Protein AF-A0A6J0PEB0-F1 (afdb_monomer)

Structure (mmCIF, N/CA/C/O backbone):
data_AF-A0A6J0PEB0-F1
#
_entry.id   AF-A0A6J0PEB0-F1
#
loop_
_atom_site.group_PDB
_atom_site.id
_atom_site.type_symbol
_atom_site.label_atom_id
_atom_site.label_alt_id
_atom_site.label_comp_id
_atom_site.label_asym_id
_atom_site.label_entity_id
_atom_site.label_seq_id
_atom_site.pdbx_PDB_ins_code
_atom_site.Cartn_x
_atom_site.Cartn_y
_atom_site.Cartn_z
_atom_site.occupancy
_atom_site.B_iso_or_equiv
_atom_site.auth_seq_id
_atom_site.auth_comp_id
_atom_site.auth_asym_id
_atom_site.auth_atom_id
_atom_site.pdbx_PDB_model_num
ATOM 1 N N . MET A 1 1 ? -4.886 -31.596 22.963 1.00 33.53 1 MET A N 1
ATOM 2 C CA . MET A 1 1 ? -5.278 -32.357 21.754 1.00 33.53 1 MET A CA 1
ATOM 3 C C . MET A 1 1 ? -6.773 -32.130 21.568 1.00 33.53 1 MET A C 1
ATOM 5 O O . MET A 1 1 ? -7.443 -32.111 22.591 1.00 33.53 1 MET A O 1
ATOM 9 N N . TRP A 1 2 ? -7.229 -31.908 20.327 1.00 24.17 2 TRP A N 1
ATOM 10 C CA . TRP A 1 2 ? -8.529 -31.352 19.877 1.00 24.17 2 TRP A CA 1
ATOM 11 C C . TRP A 1 2 ? -8.541 -29.833 19.610 1.00 24.17 2 TRP A C 1
ATOM 13 O O . TRP A 1 2 ? -9.086 -29.053 20.378 1.00 24.17 2 TRP A O 1
ATOM 23 N N . ASN A 1 3 ? -7.962 -29.432 18.471 1.00 27.75 3 ASN A N 1
ATOM 24 C CA . ASN A 1 3 ? -8.404 -28.244 17.736 1.00 27.75 3 ASN A CA 1
ATOM 25 C C . ASN A 1 3 ? -9.530 -28.706 16.806 1.00 27.75 3 ASN A C 1
ATOM 27 O O . ASN A 1 3 ? -9.256 -29.351 15.795 1.00 27.75 3 ASN A O 1
ATOM 31 N N . VAL A 1 4 ? -10.785 -28.441 17.162 1.00 29.19 4 VAL A N 1
ATOM 32 C CA . VAL A 1 4 ? -11.917 -28.660 16.256 1.00 29.19 4 VAL A CA 1
ATOM 33 C C . VAL A 1 4 ? -12.160 -27.343 15.532 1.00 29.19 4 VAL A C 1
ATOM 35 O O . VAL A 1 4 ? -12.770 -26.429 16.073 1.00 29.19 4 VAL A O 1
ATOM 38 N N . ILE A 1 5 ? -11.632 -27.227 14.314 1.00 32.69 5 ILE A N 1
ATOM 39 C CA . ILE A 1 5 ? -12.033 -26.165 13.391 1.00 32.69 5 ILE A CA 1
ATOM 40 C C . ILE A 1 5 ? -13.445 -26.531 12.931 1.00 32.69 5 ILE A C 1
ATOM 42 O O . ILE A 1 5 ? -13.624 -27.471 12.157 1.00 32.69 5 ILE A O 1
ATOM 46 N N . HIS A 1 6 ? -14.463 -25.829 13.426 1.00 35.28 6 HIS A N 1
ATOM 47 C CA . HIS A 1 6 ? -15.808 -25.943 12.873 1.00 35.28 6 HIS A CA 1
ATOM 48 C C . HIS A 1 6 ? -15.876 -25.159 11.553 1.00 35.28 6 HIS A C 1
ATOM 50 O O . HIS A 1 6 ? -16.332 -24.019 11.506 1.00 35.28 6 HIS A O 1
ATOM 56 N N . GLU A 1 7 ? -15.438 -25.777 10.452 1.00 34.16 7 GLU A N 1
ATOM 57 C CA . GLU A 1 7 ? -15.778 -25.297 9.109 1.00 34.16 7 GLU A CA 1
ATOM 58 C C . GLU A 1 7 ? -17.282 -25.492 8.879 1.00 34.16 7 GLU A C 1
ATOM 60 O O . GLU A 1 7 ? -17.752 -26.555 8.477 1.00 34.16 7 GLU A O 1
ATOM 65 N N . LYS A 1 8 ? -18.073 -24.456 9.160 1.00 38.81 8 LYS A N 1
ATOM 66 C CA . LYS A 1 8 ? -19.491 -24.435 8.799 1.00 38.81 8 LYS A CA 1
ATOM 67 C C . LYS A 1 8 ? -19.636 -23.789 7.423 1.00 38.81 8 LYS A C 1
ATOM 69 O O . LYS A 1 8 ? -19.741 -22.572 7.318 1.00 38.81 8 LYS A O 1
ATOM 74 N N . LEU A 1 9 ? -19.629 -24.607 6.366 1.00 35.12 9 LEU A N 1
ATOM 75 C CA . LEU A 1 9 ? -19.922 -24.158 5.001 1.00 35.12 9 LEU A CA 1
ATOM 76 C C . LEU A 1 9 ? -21.373 -23.653 4.929 1.00 35.12 9 LEU A C 1
ATOM 78 O O . LE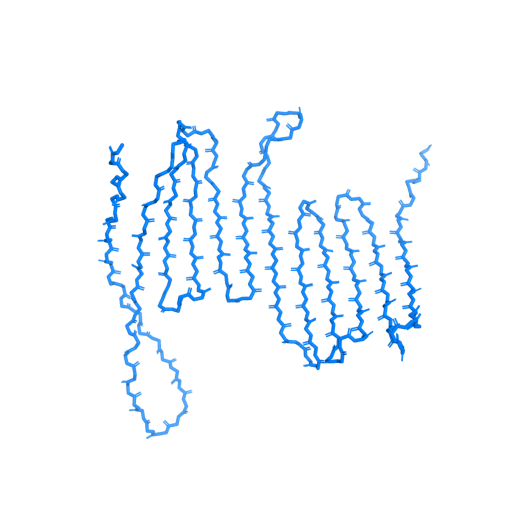U A 1 9 ? -22.315 -24.444 4.937 1.00 35.12 9 LEU A O 1
ATOM 82 N N . ILE A 1 10 ? -21.566 -22.339 4.833 1.00 43.12 10 ILE A N 1
ATOM 83 C CA . ILE A 1 10 ? -22.866 -21.754 4.487 1.00 43.12 10 ILE A CA 1
ATOM 84 C C . ILE A 1 10 ? -22.792 -21.347 3.014 1.00 43.12 10 ILE A C 1
ATOM 86 O O . ILE A 1 10 ? -22.324 -20.264 2.677 1.00 43.12 10 ILE A O 1
ATOM 90 N N . SER A 1 11 ? -23.207 -22.258 2.131 1.00 38.47 11 SER A N 1
ATOM 91 C CA . SER A 1 11 ? -23.409 -21.985 0.706 1.00 38.47 11 SER A CA 1
ATOM 92 C C . SER A 1 11 ? -24.769 -21.312 0.528 1.00 38.47 11 SER A C 1
ATOM 94 O O . SER A 1 11 ? -25.804 -21.937 0.754 1.00 38.47 11 SER A O 1
ATOM 96 N N . ALA A 1 12 ? -24.780 -20.034 0.150 1.00 40.19 12 ALA A N 1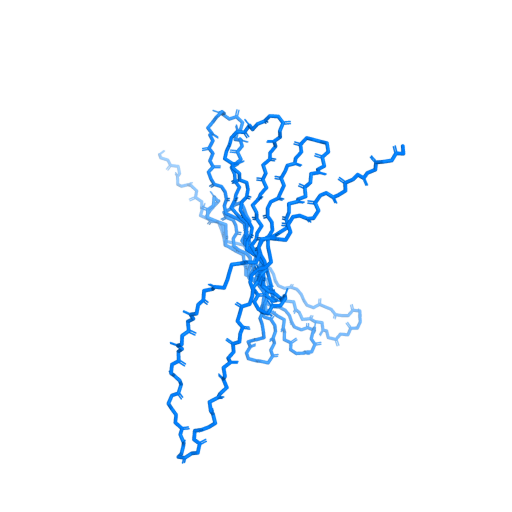
ATOM 97 C CA . ALA A 1 12 ? -25.993 -19.337 -0.264 1.00 40.19 12 ALA A CA 1
ATOM 98 C C . ALA A 1 12 ? -25.855 -18.930 -1.741 1.00 40.19 12 ALA A C 1
ATOM 100 O O . ALA A 1 12 ? -25.080 -18.020 -2.042 1.00 40.19 12 ALA A O 1
ATOM 101 N N . PRO A 1 13 ? -26.570 -19.571 -2.683 1.00 35.09 13 PRO A N 1
ATOM 102 C CA . PRO A 1 13 ? -26.566 -19.134 -4.072 1.00 35.09 13 PRO A CA 1
ATOM 103 C C . PRO A 1 13 ? -27.387 -17.844 -4.206 1.00 35.09 13 PRO A C 1
ATOM 105 O O . PRO A 1 13 ? -28.582 -17.824 -3.913 1.00 35.09 13 PRO A O 1
ATOM 108 N N . LYS A 1 14 ? -26.765 -16.758 -4.679 1.00 44.19 14 LYS A N 1
ATOM 109 C CA . LYS A 1 14 ? -27.485 -15.597 -5.225 1.00 44.19 14 LYS A CA 1
ATOM 110 C C . LYS A 1 14 ? -27.229 -15.532 -6.725 1.00 44.19 14 LYS A C 1
ATOM 112 O O . LYS A 1 14 ? -26.097 -15.355 -7.163 1.00 44.19 14 LYS A O 1
ATOM 117 N N . ILE A 1 15 ? -28.295 -15.706 -7.500 1.00 39.56 15 ILE A N 1
ATOM 118 C CA . ILE A 1 15 ? -28.281 -15.651 -8.963 1.00 39.56 15 ILE A CA 1
ATOM 119 C C . ILE A 1 15 ? -28.183 -14.178 -9.370 1.00 39.56 15 ILE A C 1
ATOM 121 O O . ILE A 1 15 ? -29.080 -13.397 -9.059 1.00 39.56 15 ILE A O 1
ATOM 125 N N . PHE A 1 16 ? -27.113 -13.796 -10.067 1.00 42.19 16 PHE A N 1
ATOM 126 C CA . PHE A 1 16 ? -27.033 -12.506 -10.749 1.00 42.19 16 PHE A CA 1
ATOM 127 C C . PHE A 1 16 ? -26.723 -12.765 -12.222 1.00 42.19 16 PHE A C 1
ATOM 129 O O . PHE A 1 16 ? -25.647 -13.250 -12.559 1.00 42.19 16 PHE A O 1
ATOM 136 N N . ALA A 1 17 ? -27.689 -12.488 -13.095 1.00 34.34 17 ALA A N 1
ATOM 137 C CA . ALA A 1 17 ? -27.483 -12.497 -14.536 1.00 34.34 17 ALA A CA 1
ATOM 138 C C . ALA A 1 17 ? -27.061 -11.086 -14.957 1.00 34.34 17 ALA A C 1
ATOM 140 O O . ALA A 1 17 ? -27.827 -10.141 -14.775 1.00 34.34 17 ALA A O 1
ATOM 141 N N . SER A 1 18 ? -25.857 -10.921 -15.504 1.00 39.69 18 SER A N 1
ATOM 142 C CA . SER A 1 18 ? -25.459 -9.676 -16.166 1.00 39.69 18 SER A CA 1
ATOM 143 C C . SER A 1 18 ? -25.239 -9.918 -17.660 1.00 39.69 18 SER A C 1
ATOM 145 O O . SER A 1 18 ? -24.677 -10.927 -18.080 1.00 39.69 18 SER A O 1
ATOM 147 N N . SER A 1 19 ? -25.748 -8.991 -18.471 1.00 32.81 19 SER A N 1
ATOM 148 C CA . SER A 1 19 ? -25.638 -8.993 -19.930 1.00 32.81 19 SER A CA 1
ATOM 149 C C . SER A 1 19 ? -24.363 -8.260 -20.346 1.00 32.81 19 SER A C 1
ATOM 151 O O . SER A 1 19 ? -24.234 -7.070 -20.065 1.00 32.81 19 SER A O 1
ATOM 153 N N . ILE A 1 20 ? -23.464 -8.927 -21.073 1.00 36.91 20 ILE A N 1
ATOM 154 C CA . ILE A 1 20 ? -22.398 -8.262 -21.835 1.00 36.91 20 ILE A CA 1
ATOM 155 C C . ILE A 1 20 ? -22.765 -8.378 -23.317 1.00 36.91 20 ILE A C 1
ATOM 157 O O . ILE A 1 20 ? -22.791 -9.474 -23.873 1.00 36.91 20 ILE A O 1
ATOM 161 N N . TYR A 1 21 ? -23.093 -7.249 -23.949 1.00 30.48 21 TYR A N 1
ATOM 162 C CA . TYR A 1 21 ? -23.502 -7.181 -25.353 1.00 30.48 21 TYR A CA 1
ATOM 163 C C . TYR A 1 21 ? -22.307 -6.775 -26.225 1.00 30.48 21 TYR A C 1
ATOM 165 O O . TYR A 1 21 ? -21.819 -5.658 -26.077 1.00 30.48 21 TYR A O 1
ATOM 173 N N . ASN A 1 22 ? -21.832 -7.675 -27.102 1.00 33.53 22 ASN A N 1
ATOM 174 C CA . ASN A 1 22 ? -21.441 -7.372 -28.495 1.00 33.53 22 ASN A CA 1
ATOM 175 C C . ASN A 1 22 ? -20.812 -8.590 -29.210 1.00 33.53 22 ASN A C 1
ATOM 177 O O . ASN A 1 22 ? -19.635 -8.872 -29.007 1.00 33.53 22 ASN A O 1
ATOM 181 N N . SER A 1 23 ? -21.600 -9.271 -30.066 1.00 36.28 23 SER A N 1
ATOM 182 C CA . SER A 1 23 ? -21.224 -10.059 -31.275 1.00 36.28 23 SER A CA 1
ATOM 183 C C . SER A 1 23 ? -22.234 -11.211 -31.519 1.00 36.28 23 SER A C 1
ATOM 185 O O . SER A 1 23 ? -22.673 -11.832 -30.551 1.00 36.28 23 SER A O 1
ATOM 187 N N . PRO A 1 24 ? -22.638 -11.530 -32.772 1.00 43.72 24 PRO A N 1
ATOM 188 C CA . PRO A 1 24 ? -23.865 -12.290 -33.084 1.00 43.72 24 PRO A CA 1
ATOM 189 C C . PRO A 1 24 ? -23.814 -13.816 -32.852 1.00 43.72 24 PRO A C 1
ATOM 191 O O . PRO A 1 24 ? -24.583 -14.564 -33.451 1.00 43.72 24 PRO A O 1
ATOM 194 N N . ARG A 1 25 ? -22.939 -14.312 -31.973 1.00 43.22 25 ARG A N 1
ATOM 195 C CA . ARG A 1 25 ? -22.937 -15.715 -31.525 1.00 43.22 25 ARG A CA 1
ATOM 196 C C . ARG A 1 25 ? -22.899 -15.758 -30.001 1.00 43.22 25 ARG A C 1
ATOM 198 O O . ARG A 1 25 ? -21.852 -15.961 -29.396 1.00 43.22 25 ARG A O 1
ATOM 205 N N . THR A 1 26 ? -24.051 -15.515 -29.386 1.00 40.94 26 THR A N 1
ATOM 206 C CA . THR A 1 26 ? -24.252 -15.553 -27.935 1.00 40.94 26 THR A CA 1
ATOM 207 C C . THR A 1 26 ? -24.124 -16.988 -27.424 1.00 40.94 26 THR A C 1
ATOM 209 O O . THR A 1 26 ? -25.054 -17.786 -27.518 1.00 40.94 26 THR A O 1
ATOM 212 N N . ILE A 1 27 ? -22.960 -17.327 -26.872 1.00 41.88 27 ILE A N 1
ATOM 213 C CA . ILE A 1 27 ? -22.813 -18.463 -25.961 1.00 41.88 27 ILE A CA 1
ATOM 214 C C . ILE A 1 27 ? -23.193 -17.946 -24.574 1.00 41.88 27 ILE A C 1
ATOM 216 O O . ILE A 1 27 ? -22.541 -17.048 -24.042 1.00 41.88 27 ILE A O 1
ATOM 220 N N . TRP A 1 28 ? -24.256 -18.494 -23.989 1.00 35.72 28 TRP A N 1
ATOM 221 C CA . TRP A 1 28 ? -24.616 -18.229 -22.599 1.00 35.72 28 TRP A CA 1
ATOM 222 C C . TRP A 1 28 ? -23.591 -18.911 -21.690 1.00 35.72 28 TRP A C 1
ATOM 224 O O . TRP A 1 28 ? -23.680 -20.110 -21.436 1.00 35.72 28 TRP A O 1
ATOM 234 N N . GLN A 1 29 ? -22.599 -18.168 -21.201 1.00 38.69 29 GLN A N 1
ATOM 235 C CA . GLN A 1 29 ? -21.800 -18.621 -20.066 1.00 38.69 29 GLN A CA 1
ATOM 236 C C . GLN A 1 29 ? -22.536 -18.240 -18.782 1.00 38.69 29 GLN A C 1
ATOM 238 O O . GLN A 1 29 ? -22.545 -17.085 -18.365 1.00 38.69 29 GLN A O 1
ATOM 243 N N . ILE A 1 30 ? -23.185 -19.225 -18.162 1.00 44.75 30 ILE A N 1
ATOM 244 C CA . ILE A 1 30 ? -23.708 -19.093 -16.803 1.00 44.75 30 ILE A CA 1
ATOM 245 C C . ILE A 1 30 ? -22.501 -19.168 -15.867 1.00 44.75 30 ILE A C 1
ATOM 247 O O . ILE A 1 30 ? -21.964 -20.245 -15.612 1.00 44.75 30 ILE A O 1
ATOM 251 N N . ALA A 1 31 ? -22.040 -18.017 -15.386 1.00 43.72 31 ALA A N 1
ATOM 252 C CA . ALA A 1 31 ? -21.045 -17.967 -14.326 1.00 43.72 31 ALA A CA 1
ATOM 253 C C . ALA A 1 31 ? -21.747 -18.226 -12.986 1.00 43.72 31 ALA A C 1
ATOM 255 O O . ALA A 1 31 ? -22.483 -17.382 -12.475 1.0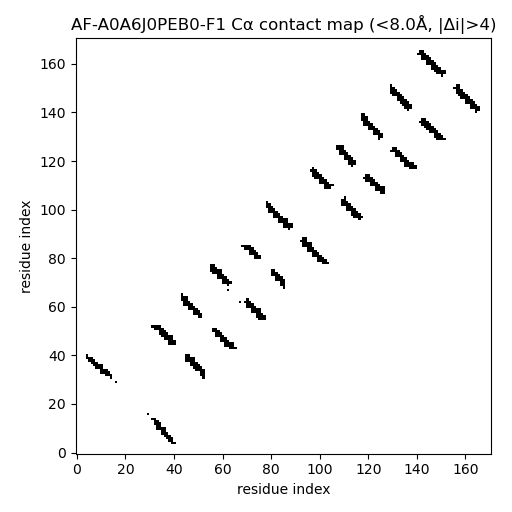0 43.72 31 ALA A O 1
ATOM 256 N N . TYR A 1 32 ? -21.538 -19.410 -12.415 1.00 41.16 32 TYR A N 1
ATOM 257 C CA . TYR A 1 32 ? -21.942 -19.692 -11.043 1.00 41.16 32 TYR A CA 1
ATOM 258 C C . TYR A 1 32 ? -20.967 -18.990 -10.096 1.00 41.16 32 TYR A C 1
ATOM 260 O O . TYR A 1 32 ? -19.776 -19.289 -10.095 1.00 41.16 32 TYR A O 1
ATOM 268 N N . SER A 1 33 ? -21.471 -18.061 -9.285 1.00 46.72 33 SER A N 1
ATOM 269 C CA . SER A 1 33 ? -20.709 -17.470 -8.186 1.00 46.72 33 SER A CA 1
ATOM 270 C C . SER A 1 33 ? -21.158 -18.119 -6.882 1.00 46.72 33 SER A C 1
ATOM 272 O O . SER A 1 33 ? -22.301 -17.943 -6.459 1.00 46.72 33 SER A O 1
ATOM 274 N N . TYR A 1 34 ? -20.284 -18.913 -6.267 1.00 48.72 34 TYR A N 1
ATOM 275 C CA . TYR A 1 34 ? -20.469 -19.398 -4.903 1.00 48.72 34 TYR A CA 1
ATOM 276 C C . TYR A 1 34 ? -19.690 -18.490 -3.951 1.00 48.72 34 TYR A C 1
ATOM 278 O O . TYR A 1 34 ? -18.563 -18.093 -4.242 1.00 48.72 34 TYR A O 1
ATOM 286 N N . SER A 1 35 ? -20.286 -18.154 -2.806 1.00 51.84 35 SER A N 1
ATOM 287 C CA . SER A 1 35 ? -19.585 -17.462 -1.726 1.00 51.84 35 SER A CA 1
ATOM 288 C C . SER A 1 35 ? -19.381 -18.419 -0.562 1.00 51.84 35 SER A C 1
ATOM 290 O O . SER A 1 35 ? -20.353 -18.919 -0.003 1.00 51.84 35 SER A O 1
ATOM 292 N N . VAL A 1 36 ? -18.124 -18.707 -0.217 1.00 58.66 36 VAL A N 1
ATOM 293 C CA . VAL A 1 36 ? -17.791 -19.560 0.936 1.00 58.66 36 VAL A CA 1
ATOM 294 C C . VAL A 1 36 ? -17.577 -18.669 2.144 1.00 58.66 36 VAL A C 1
ATOM 296 O O . VAL A 1 36 ? -16.689 -17.819 2.111 1.00 58.66 36 VAL A O 1
ATOM 299 N N . VAL A 1 37 ? -18.371 -18.884 3.193 1.00 66.44 37 VAL A N 1
ATOM 300 C CA . VAL A 1 37 ? -18.172 -18.274 4.510 1.00 66.44 37 VAL A CA 1
ATOM 301 C C . VAL A 1 37 ? -17.437 -19.267 5.412 1.00 66.44 37 VAL A C 1
ATOM 303 O O . VAL A 1 37 ? -17.939 -20.365 5.634 1.00 66.44 37 VAL A O 1
ATOM 306 N N . VAL A 1 38 ? -16.267 -18.889 5.930 1.00 69.88 38 VAL A N 1
ATOM 307 C CA . VAL A 1 38 ? -15.484 -19.660 6.912 1.00 69.88 38 VAL A CA 1
ATOM 308 C C . VAL A 1 38 ? -15.428 -18.881 8.220 1.00 69.88 38 VAL A C 1
ATOM 310 O O . VAL A 1 38 ? -15.103 -17.694 8.206 1.00 69.88 38 VAL A O 1
ATOM 313 N N . ILE A 1 39 ? -15.727 -19.544 9.336 1.00 72.19 39 ILE A N 1
ATOM 314 C CA . ILE A 1 39 ? -15.556 -18.990 10.681 1.00 72.19 39 ILE A CA 1
ATOM 315 C C . ILE A 1 39 ? -14.256 -19.556 11.250 1.00 72.19 39 ILE A C 1
ATOM 317 O O . ILE A 1 39 ? -14.076 -20.772 11.292 1.00 72.19 39 ILE A O 1
ATOM 321 N N . GLN A 1 40 ? -13.341 -18.679 11.644 1.00 71.19 40 GLN A N 1
ATOM 322 C CA . GLN A 1 40 ? -12.104 -19.042 12.322 1.00 71.19 40 GLN A CA 1
ATOM 323 C C . GLN A 1 40 ? -12.168 -18.545 13.759 1.00 71.19 40 GLN A C 1
ATOM 325 O O . GLN A 1 40 ? -12.366 -17.356 13.998 1.00 71.19 40 GLN A O 1
ATOM 330 N N . GLU A 1 41 ? -11.990 -19.464 14.700 1.00 69.19 41 GLU A N 1
ATOM 331 C CA . GLU A 1 41 ? -11.888 -19.158 16.121 1.00 69.19 41 GLU A CA 1
ATOM 332 C C . GLU A 1 41 ? -10.452 -19.441 16.564 1.00 69.19 41 GLU A C 1
ATOM 334 O O . GLU A 1 41 ? -9.959 -20.566 16.459 1.00 69.19 41 GLU A O 1
ATOM 339 N N . GLN A 1 42 ? -9.762 -18.410 17.040 1.00 71.38 42 GLN A N 1
ATOM 340 C CA . GLN A 1 42 ? -8.534 -18.550 17.819 1.00 71.38 42 GLN A CA 1
ATOM 341 C C . GLN A 1 42 ? -8.814 -18.004 19.220 1.00 71.38 42 GLN A C 1
ATOM 343 O O . GLN A 1 42 ? -9.693 -17.164 19.384 1.00 71.38 42 GLN A O 1
ATOM 348 N N . GLN A 1 43 ? -8.131 -18.504 20.255 1.00 69.12 43 GLN A N 1
ATOM 349 C CA . GLN A 1 43 ? -8.368 -18.073 21.641 1.00 69.12 43 GLN A CA 1
ATOM 350 C C . GLN A 1 43 ? -8.318 -16.536 21.755 1.00 69.12 43 GLN A C 1
ATOM 352 O O . GLN A 1 43 ? -7.243 -15.945 21.740 1.00 69.12 43 GLN A O 1
ATOM 357 N N . GLY A 1 44 ? -9.494 -15.904 21.857 1.00 76.25 44 GLY A N 1
ATOM 358 C CA . GLY A 1 44 ? -9.658 -14.453 21.979 1.00 76.25 44 GLY A CA 1
ATOM 359 C C . GLY A 1 44 ? -10.068 -13.686 20.711 1.00 76.25 44 GLY A C 1
ATOM 360 O O . GLY A 1 44 ? -10.348 -12.496 20.836 1.00 76.25 44 GLY A O 1
ATOM 361 N N . GLU A 1 45 ? -10.166 -14.310 19.530 1.00 78.38 45 GLU A N 1
ATOM 362 C CA . GLU A 1 45 ? -10.607 -13.657 18.282 1.00 78.38 45 GLU A CA 1
ATOM 363 C C . GLU A 1 45 ? -11.478 -14.587 17.415 1.00 78.38 45 GLU A C 1
ATOM 365 O O . GLU A 1 45 ? -11.182 -15.769 17.231 1.00 78.38 45 GLU A O 1
ATOM 370 N N . VAL A 1 46 ? -12.560 -14.032 16.868 1.00 84.19 46 VAL A N 1
ATOM 371 C CA . VAL A 1 46 ? -13.450 -14.678 15.898 1.00 84.19 46 VAL A CA 1
ATOM 372 C C . VAL A 1 46 ? -13.367 -13.913 14.586 1.00 84.19 46 VAL A C 1
ATOM 374 O O . VAL A 1 46 ? -13.574 -12.699 14.558 1.00 84.19 46 VAL A O 1
ATOM 377 N N . ALA A 1 47 ? -13.112 -14.626 13.491 1.00 85.81 47 ALA A N 1
ATOM 378 C CA . ALA A 1 47 ? -13.090 -14.068 12.147 1.00 85.81 47 ALA A CA 1
ATOM 379 C C . ALA A 1 47 ? -14.089 -14.778 11.227 1.00 85.81 47 ALA A C 1
ATOM 381 O O . ALA A 1 47 ? -14.152 -16.003 11.173 1.00 85.81 47 ALA A O 1
ATOM 382 N N . MET A 1 48 ? -14.854 -13.997 10.468 1.00 86.69 48 MET A N 1
ATOM 383 C CA . MET A 1 48 ? -15.727 -14.439 9.389 1.00 86.69 48 MET A CA 1
ATOM 384 C C . MET A 1 48 ? -15.084 -14.070 8.053 1.00 86.69 48 MET A C 1
ATOM 386 O O . MET A 1 48 ? -14.821 -12.903 7.777 1.00 86.69 48 MET A O 1
ATOM 390 N N . VAL A 1 49 ? -14.861 -15.062 7.199 1.00 86.56 49 VAL A N 1
ATOM 391 C CA . VAL A 1 49 ? -14.219 -14.896 5.894 1.00 86.56 49 VAL A CA 1
ATOM 392 C C . VAL A 1 49 ? -15.190 -15.289 4.793 1.00 86.56 49 VAL A C 1
ATOM 394 O O . VAL A 1 49 ? -15.523 -16.462 4.687 1.00 86.56 49 VAL A O 1
ATOM 397 N N . ALA A 1 50 ? -15.599 -14.347 3.947 1.00 86.88 50 ALA A N 1
ATOM 398 C CA . ALA A 1 50 ? -16.371 -14.601 2.736 1.00 86.88 50 ALA A CA 1
ATOM 399 C C . ALA A 1 50 ? -15.465 -14.542 1.495 1.00 86.88 50 ALA A C 1
ATOM 401 O O . ALA A 1 50 ? -14.782 -13.548 1.262 1.00 86.88 50 ALA A O 1
ATOM 402 N N . ARG A 1 51 ? -15.456 -15.594 0.676 1.00 83.44 51 ARG A N 1
ATOM 403 C CA . ARG A 1 51 ? -14.724 -15.629 -0.606 1.00 83.44 51 ARG A CA 1
ATOM 404 C C . ARG A 1 51 ? -15.682 -15.395 -1.769 1.00 83.44 51 ARG A C 1
ATOM 406 O O . ARG A 1 51 ? -16.807 -15.881 -1.709 1.00 83.44 51 ARG A O 1
ATOM 413 N N . LEU A 1 52 ? -15.260 -14.663 -2.797 1.00 79.06 52 LEU A N 1
ATOM 414 C CA . LEU A 1 52 ? -16.024 -14.536 -4.046 1.00 79.06 52 LEU A CA 1
ATOM 415 C C . LEU A 1 52 ? -15.671 -15.695 -5.002 1.00 79.06 52 LEU A C 1
ATOM 417 O O . LEU A 1 52 ? -14.815 -16.521 -4.689 1.00 79.06 52 LEU A O 1
ATOM 421 N N . ALA A 1 53 ? 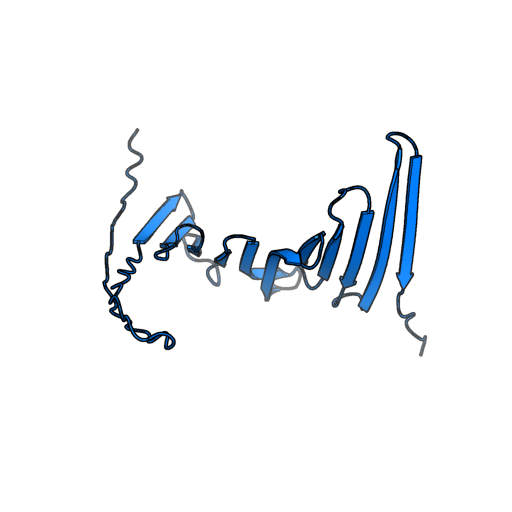-16.336 -15.757 -6.163 1.00 76.12 53 ALA A N 1
ATOM 422 C CA . ALA A 1 53 ? -16.073 -16.768 -7.194 1.00 76.12 53 ALA A CA 1
ATOM 423 C C . ALA A 1 53 ? -14.601 -16.808 -7.629 1.00 76.12 53 ALA A C 1
ATOM 425 O O . ALA A 1 53 ? -14.037 -17.881 -7.828 1.00 76.12 53 ALA A O 1
ATOM 426 N N . ASP A 1 54 ? -13.981 -15.633 -7.753 1.00 79.88 54 ASP A N 1
ATOM 427 C CA . ASP A 1 54 ? -12.540 -15.520 -7.929 1.00 79.88 54 ASP A CA 1
ATOM 428 C C . ASP A 1 54 ? -11.867 -15.574 -6.542 1.00 79.88 54 ASP A C 1
ATOM 430 O O . ASP A 1 54 ? -12.115 -14.691 -5.710 1.00 79.88 54 ASP A O 1
ATOM 434 N N . PRO A 1 55 ? -11.009 -16.582 -6.276 1.00 79.38 55 PRO A N 1
ATOM 435 C CA . PRO A 1 55 ? -10.352 -16.758 -4.981 1.00 79.38 55 PRO A CA 1
ATOM 436 C C . PRO A 1 55 ? -9.395 -15.614 -4.620 1.00 79.38 55 PRO A C 1
ATOM 438 O O . PRO A 1 55 ? -8.996 -15.502 -3.462 1.00 79.38 55 PRO A O 1
ATOM 441 N N . SER A 1 56 ? -9.043 -14.767 -5.586 1.00 83.00 56 SER A N 1
ATOM 442 C CA . SER A 1 56 ? -8.232 -13.565 -5.391 1.00 83.00 56 SER A CA 1
ATOM 443 C C . SER A 1 56 ? -8.986 -12.458 -4.643 1.00 83.00 56 SER A C 1
ATOM 445 O O . SER A 1 56 ? -8.366 -11.507 -4.172 1.00 83.00 56 SER A O 1
ATOM 447 N N . TYR A 1 57 ? -10.315 -12.571 -4.525 1.00 86.19 57 TYR A N 1
ATOM 448 C CA . TYR A 1 57 ? -11.166 -11.633 -3.801 1.00 86.19 57 TYR A CA 1
ATOM 449 C C . TYR A 1 57 ? -11.720 -12.278 -2.531 1.00 86.19 57 TYR A C 1
ATOM 451 O O . TYR A 1 57 ? -12.397 -13.313 -2.561 1.00 86.19 57 TYR A O 1
ATOM 459 N N . LYS A 1 58 ? -11.486 -11.624 -1.396 1.00 90.31 58 LYS A N 1
ATOM 460 C CA . LYS A 1 58 ? -11.951 -12.092 -0.089 1.00 90.31 58 LYS A CA 1
ATOM 461 C C . LYS A 1 58 ? -12.404 -10.912 0.765 1.00 90.31 58 LYS A C 1
ATOM 463 O O . LYS A 1 58 ? -11.765 -9.872 0.795 1.00 90.31 58 LYS A O 1
ATOM 468 N N . LEU A 1 59 ? -13.490 -11.095 1.499 1.00 90.25 59 LEU A N 1
ATOM 469 C CA . LEU A 1 59 ? -13.934 -10.205 2.563 1.00 90.25 59 LEU A CA 1
ATOM 470 C C . LEU A 1 59 ? -13.698 -10.900 3.904 1.00 90.25 59 LEU A C 1
ATOM 472 O O . LEU A 1 59 ? -14.057 -12.061 4.075 1.00 90.25 59 LEU A O 1
ATOM 476 N N . GLU A 1 60 ? -13.099 -10.201 4.854 1.00 90.50 60 GLU A N 1
ATOM 477 C CA . GLU A 1 60 ? -12.802 -10.696 6.194 1.00 90.50 60 GLU A CA 1
ATOM 478 C C . GLU A 1 60 ? -13.326 -9.720 7.242 1.00 90.50 60 GLU A C 1
ATOM 480 O O . GLU A 1 60 ? -13.081 -8.520 7.159 1.00 90.50 60 GLU A O 1
ATOM 485 N N . LEU A 1 61 ? -14.056 -10.236 8.222 1.00 90.25 61 LEU A N 1
ATOM 486 C CA . LEU A 1 61 ? -14.572 -9.498 9.366 1.00 90.25 61 LEU A CA 1
ATOM 487 C C . LEU A 1 61 ? -14.047 -10.172 10.630 1.00 90.25 61 LEU A C 1
ATOM 489 O O . LEU A 1 61 ? -14.428 -11.309 10.886 1.00 90.25 61 LEU A O 1
ATOM 493 N N . SER A 1 62 ? -13.199 -9.507 11.411 1.00 88.44 62 SER A N 1
ATOM 494 C CA . SER A 1 62 ? -12.647 -10.060 12.654 1.00 88.44 62 SER A CA 1
ATOM 495 C C . SER A 1 62 ? -13.036 -9.238 13.885 1.00 88.44 62 SER A C 1
ATOM 497 O O . SER A 1 62 ? -13.223 -8.023 13.814 1.00 88.44 62 SER A O 1
ATOM 499 N N . SER A 1 63 ? -13.230 -9.908 15.020 1.00 85.75 63 SER A N 1
ATOM 500 C CA . SER A 1 63 ? -13.602 -9.302 16.302 1.00 85.75 63 SER A CA 1
ATOM 501 C C . SER A 1 63 ? -12.980 -10.071 17.459 1.00 85.75 63 SER A C 1
ATOM 503 O O . SER A 1 63 ? -12.971 -11.299 17.457 1.00 85.75 63 SER A O 1
ATOM 505 N N . SER A 1 64 ? -12.549 -9.360 18.501 1.00 83.31 64 SER A N 1
ATOM 506 C CA . SER A 1 64 ? -12.134 -9.984 19.759 1.00 83.31 64 SER A CA 1
ATOM 507 C C . SER A 1 64 ? -13.308 -10.644 20.495 1.00 83.31 64 SER A C 1
ATOM 509 O O . SER A 1 64 ? -14.472 -10.287 20.280 1.00 83.31 64 SER A O 1
ATOM 511 N N . VAL A 1 65 ? -13.003 -11.606 21.370 1.00 80.62 65 VAL A N 1
ATOM 512 C CA . VAL A 1 65 ? -13.958 -12.261 22.277 1.00 80.62 65 VAL A CA 1
ATOM 513 C C . VAL A 1 65 ? -13.432 -12.169 23.716 1.00 80.62 65 VAL A C 1
ATOM 515 O O . VAL A 1 65 ? -12.380 -12.744 24.000 1.00 80.62 65 VAL A O 1
ATOM 518 N N . PRO A 1 66 ? -14.134 -11.484 24.642 1.00 76.00 66 PRO A N 1
ATOM 519 C CA . PRO A 1 66 ? -15.398 -10.758 24.454 1.00 76.00 66 PRO A CA 1
ATOM 520 C C . PRO A 1 66 ? -15.239 -9.552 23.513 1.00 76.00 66 PRO A C 1
ATOM 522 O O . PRO A 1 66 ? -14.149 -8.998 23.405 1.00 76.00 66 PRO A O 1
ATOM 525 N N . SER A 1 67 ? -16.312 -9.138 22.827 1.00 74.12 67 SER A N 1
ATOM 526 C CA . SER A 1 67 ? -16.216 -8.066 21.825 1.00 74.12 67 SER A CA 1
ATOM 527 C C . SER A 1 67 ? -15.824 -6.739 22.465 1.00 74.12 67 SER A C 1
ATOM 529 O O . SER A 1 67 ? -16.573 -6.181 23.272 1.00 74.12 67 SER A O 1
ATOM 531 N N . VAL A 1 68 ? -14.675 -6.198 22.068 1.00 74.19 68 VAL A N 1
ATOM 532 C CA . VAL A 1 68 ? -14.211 -4.881 22.508 1.00 74.19 68 VAL A CA 1
ATOM 533 C C . VAL A 1 68 ? -14.156 -3.940 21.307 1.00 74.19 68 VAL A C 1
ATOM 535 O O . VAL A 1 68 ? -13.150 -3.869 20.612 1.00 74.19 68 VAL A O 1
ATOM 538 N N . GLY A 1 69 ? -15.223 -3.164 21.101 1.00 78.06 69 GLY A N 1
ATOM 539 C CA . GLY A 1 69 ? -15.296 -2.162 20.029 1.00 78.06 69 GLY A CA 1
ATOM 540 C C . GLY A 1 69 ? -15.918 -2.681 18.732 1.00 78.06 69 GLY A C 1
ATOM 541 O O . GLY A 1 69 ? -16.653 -3.665 18.738 1.00 78.06 69 GLY A O 1
ATOM 542 N N . LEU A 1 70 ? -15.682 -1.955 17.637 1.00 83.94 70 LEU A N 1
ATOM 543 C CA . LEU A 1 70 ? -16.144 -2.340 16.303 1.00 83.94 70 LEU A CA 1
ATOM 544 C C . LEU A 1 70 ? -15.244 -3.434 15.707 1.00 83.94 70 LEU A C 1
ATOM 546 O O . LEU A 1 70 ? -14.027 -3.379 15.898 1.00 83.94 70 LEU A O 1
ATOM 550 N N . PRO A 1 71 ? -15.817 -4.386 14.950 1.00 85.75 71 PRO A N 1
ATOM 551 C CA . PRO A 1 71 ? -15.039 -5.399 14.251 1.00 85.75 71 PRO A CA 1
ATOM 552 C C . PRO A 1 71 ? -14.146 -4.765 13.179 1.00 85.75 71 PRO A C 1
ATOM 554 O O . PRO A 1 71 ? -14.503 -3.758 12.559 1.00 85.75 71 PRO A O 1
ATOM 557 N N . ARG A 1 72 ? -12.993 -5.384 12.930 1.00 90.56 72 ARG A N 1
ATOM 558 C CA . ARG A 1 72 ? -12.108 -5.042 11.818 1.00 90.56 72 ARG A CA 1
ATOM 559 C C . ARG A 1 72 ? -12.665 -5.644 10.535 1.00 90.56 72 ARG A C 1
ATOM 561 O O . ARG A 1 72 ? -12.915 -6.842 10.472 1.00 90.56 72 ARG A O 1
ATOM 568 N N . ALA A 1 73 ? -12.824 -4.826 9.502 1.00 92.69 73 ALA A N 1
ATOM 569 C CA . ALA A 1 73 ? -13.249 -5.269 8.179 1.00 92.69 73 ALA A CA 1
ATOM 570 C C . ALA A 1 73 ? -12.095 -5.141 7.190 1.00 92.69 73 ALA A C 1
ATOM 572 O O . ALA A 1 73 ? -11.521 -4.068 7.068 1.00 92.69 73 ALA A O 1
ATOM 573 N N . THR A 1 74 ? -11.764 -6.204 6.464 1.00 93.69 74 THR A N 1
ATOM 574 C CA . THR A 1 74 ? -10.700 -6.210 5.456 1.00 93.69 74 THR A CA 1
ATOM 575 C C . THR A 1 74 ? -11.217 -6.774 4.142 1.00 93.69 74 THR A C 1
ATOM 577 O O . THR A 1 74 ? -11.758 -7.875 4.091 1.00 93.69 74 THR A O 1
ATOM 580 N N . ILE A 1 75 ? -11.039 -6.016 3.067 1.00 93.19 75 ILE A N 1
ATOM 581 C CA . ILE A 1 75 ? -11.285 -6.443 1.695 1.00 93.19 75 ILE A CA 1
ATOM 582 C C . ILE A 1 75 ? -9.931 -6.772 1.078 1.00 93.19 75 ILE A C 1
ATOM 584 O O . ILE A 1 75 ? -9.092 -5.893 0.903 1.00 93.19 75 ILE A O 1
ATOM 588 N N . HIS A 1 76 ? -9.739 -8.035 0.736 1.00 93.31 76 HIS A N 1
ATOM 589 C CA . HIS A 1 76 ? -8.614 -8.548 -0.031 1.00 93.31 76 HIS A CA 1
ATOM 590 C C . HIS A 1 76 ? -8.969 -8.515 -1.515 1.00 93.31 76 HIS A C 1
ATOM 592 O O . HIS A 1 76 ? -10.032 -8.982 -1.931 1.00 93.31 76 HIS A O 1
ATOM 598 N N . LEU A 1 77 ? -8.068 -7.947 -2.299 1.00 91.75 77 LEU A N 1
ATOM 599 C CA . LEU A 1 77 ? -8.150 -7.773 -3.740 1.00 91.75 77 LEU A CA 1
ATOM 600 C C . LEU A 1 77 ? -6.950 -8.494 -4.382 1.00 91.75 77 LEU A C 1
ATOM 602 O O . LEU A 1 77 ? -5.908 -8.635 -3.740 1.00 91.75 77 LEU A O 1
ATOM 606 N N . PRO A 1 78 ? -7.014 -8.862 -5.674 1.00 89.81 78 PRO A N 1
ATOM 607 C CA . PRO A 1 78 ? -5.926 -9.586 -6.343 1.00 89.81 78 PRO A CA 1
ATOM 608 C C . PRO A 1 78 ? -4.560 -8.898 -6.251 1.00 89.81 78 PRO A C 1
ATOM 610 O O . PRO A 1 78 ? -3.514 -9.542 -6.282 1.00 89.81 78 PRO A O 1
ATOM 613 N N . PHE A 1 79 ? -4.568 -7.570 -6.140 1.00 91.25 79 PHE A N 1
ATOM 614 C CA . PHE A 1 79 ? -3.364 -6.756 -6.099 1.00 91.25 79 PHE A CA 1
ATOM 615 C C . PHE A 1 79 ? -3.297 -5.857 -4.867 1.00 91.25 79 PHE A C 1
ATOM 617 O O . PHE A 1 79 ? -2.646 -4.815 -4.906 1.00 91.25 79 PHE A O 1
ATOM 624 N N . GLY A 1 80 ? -3.972 -6.213 -3.778 1.00 92.94 80 GLY A N 1
ATOM 625 C CA . GLY A 1 80 ? -3.947 -5.368 -2.597 1.00 92.94 80 GLY A CA 1
ATOM 626 C C . GLY A 1 80 ? -4.957 -5.730 -1.530 1.00 92.94 80 GLY A C 1
ATOM 627 O O . GLY A 1 80 ? -5.700 -6.691 -1.649 1.00 92.94 80 GLY A O 1
ATOM 628 N N . GLU A 1 81 ? -5.010 -4.919 -0.489 1.00 95.25 81 GLU A N 1
ATOM 629 C CA . GLU A 1 81 ? -5.992 -5.053 0.578 1.00 95.25 81 GLU A CA 1
ATOM 630 C C . GLU A 1 81 ? -6.383 -3.680 1.113 1.00 95.25 81 GLU A C 1
ATOM 632 O O . GLU A 1 81 ? -5.592 -2.735 1.086 1.00 95.25 81 GLU A O 1
ATOM 637 N N . VAL A 1 82 ? -7.614 -3.565 1.599 1.00 94.75 82 VAL A N 1
ATOM 638 C CA . VAL A 1 82 ? -8.122 -2.379 2.288 1.00 94.75 82 VAL A CA 1
ATOM 639 C C . VAL A 1 82 ? -8.765 -2.834 3.584 1.00 94.75 82 VAL A C 1
ATOM 641 O O . VAL A 1 82 ? -9.695 -3.633 3.565 1.00 94.75 82 VAL A O 1
ATOM 644 N N . SER A 1 83 ? -8.284 -2.318 4.709 1.00 93.56 83 SER A N 1
ATOM 645 C CA . SER A 1 83 ? -8.797 -2.616 6.039 1.00 93.56 83 SER A CA 1
ATOM 646 C C . SER A 1 83 ? -9.362 -1.371 6.713 1.00 93.56 83 SER A C 1
ATOM 648 O O . SER A 1 83 ? -8.717 -0.322 6.739 1.00 93.56 83 SER A O 1
ATOM 650 N N . LEU A 1 84 ? -10.530 -1.521 7.318 1.00 92.38 84 LEU A N 1
ATOM 651 C CA . LEU A 1 84 ? -11.168 -0.577 8.216 1.00 92.38 84 LEU A CA 1
ATOM 652 C C . LEU A 1 84 ? -11.086 -1.147 9.634 1.00 92.38 84 LEU A C 1
ATOM 654 O O . LEU A 1 84 ? -11.605 -2.230 9.905 1.00 92.38 84 LEU A O 1
ATOM 658 N N . GLU A 1 85 ? -10.440 -0.423 10.539 1.00 88.56 85 GLU A N 1
ATOM 659 C CA . GLU A 1 85 ? -10.298 -0.831 11.936 1.00 88.56 85 GLU A CA 1
ATOM 660 C C . GLU A 1 85 ? -10.493 0.356 12.877 1.00 88.56 85 GLU A C 1
ATOM 662 O O . GLU A 1 85 ? -10.101 1.488 12.576 1.00 88.56 85 GLU A O 1
ATOM 667 N N . GLN A 1 86 ? -11.086 0.097 14.039 1.00 82.06 86 GLN A N 1
ATOM 668 C CA . GLN A 1 86 ? -11.203 1.087 15.099 1.00 82.06 86 GLN A CA 1
ATOM 669 C C . GLN A 1 86 ? -9.908 1.107 15.915 1.00 82.06 86 GLN A C 1
ATOM 671 O O . GLN A 1 86 ? -9.537 0.102 16.520 1.00 82.06 86 GLN A O 1
ATOM 676 N N . LYS A 1 87 ? -9.235 2.259 15.965 1.00 73.88 87 LYS A N 1
ATOM 677 C CA . LYS A 1 87 ? -8.069 2.469 16.832 1.00 73.88 87 LYS A CA 1
ATOM 678 C C . LYS A 1 87 ? -8.460 3.299 18.048 1.00 73.88 87 LYS A C 1
ATOM 680 O O . LYS A 1 87 ? -9.283 4.210 17.954 1.00 73.88 87 LYS A O 1
ATOM 685 N N . LYS A 1 88 ? -7.862 2.973 19.196 1.00 64.75 88 LYS A N 1
ATOM 686 C CA . LYS A 1 88 ? -7.864 3.849 20.371 1.00 64.75 88 LYS A CA 1
ATOM 687 C C . LYS A 1 88 ? -6.685 4.806 20.238 1.00 64.75 88 LYS A C 1
ATOM 689 O O . LYS A 1 88 ? -5.549 4.343 20.149 1.00 64.75 88 LYS A O 1
ATOM 694 N N . THR A 1 89 ? -6.959 6.101 20.215 1.00 60.31 89 THR A N 1
ATOM 695 C CA . THR A 1 89 ? -5.926 7.132 20.362 1.00 60.31 89 THR A CA 1
ATOM 696 C C . THR A 1 89 ? -5.644 7.350 21.855 1.00 60.31 89 THR A C 1
ATOM 698 O O . THR A 1 89 ? -6.470 6.997 22.699 1.00 60.31 89 THR A O 1
ATOM 701 N N . GLU A 1 90 ? -4.475 7.905 22.184 1.00 59.78 90 GLU A N 1
ATOM 702 C CA . GLU A 1 90 ? -4.009 8.188 23.555 1.00 59.78 90 GLU A CA 1
ATOM 703 C C . GLU A 1 90 ? -5.032 8.981 24.403 1.00 59.78 90 GLU A C 1
ATOM 705 O O . GLU A 1 90 ? -5.065 8.827 25.620 1.00 59.78 90 GLU A O 1
ATOM 710 N N . GLU A 1 91 ? -5.942 9.731 23.769 1.00 55.66 91 GLU A N 1
ATOM 711 C CA . GLU A 1 91 ? -6.986 10.547 24.412 1.00 55.66 91 GLU A CA 1
ATOM 712 C C . GLU A 1 91 ? -8.372 9.868 24.524 1.00 55.66 91 GLU A C 1
ATOM 714 O O . GLU A 1 91 ? -9.386 10.534 24.693 1.00 55.66 91 GLU A O 1
ATOM 719 N N . VAL A 1 92 ? -8.461 8.531 24.475 1.00 56.72 92 VAL A N 1
ATOM 720 C CA . VAL A 1 92 ? -9.715 7.748 24.661 1.00 56.72 92 VAL A CA 1
ATOM 721 C C . VAL A 1 92 ? -10.716 7.842 23.493 1.00 56.72 92 VAL A C 1
ATOM 723 O O . VAL A 1 92 ? -11.603 6.987 23.380 1.00 56.72 92 VAL A O 1
ATOM 726 N N . GLU A 1 93 ? -10.557 8.779 22.557 1.00 61.69 93 GLU A N 1
ATOM 727 C CA . GLU A 1 93 ? -11.410 8.844 21.368 1.00 61.69 93 GLU A CA 1
ATOM 728 C C . GLU A 1 93 ? -11.193 7.636 20.441 1.00 61.69 93 GLU A C 1
ATOM 730 O O . GLU A 1 93 ? -10.083 7.299 20.016 1.00 61.69 93 GLU A O 1
ATOM 735 N N . LYS A 1 94 ? -12.299 6.949 20.138 1.00 65.50 94 LYS A N 1
ATOM 736 C CA . LYS A 1 94 ? -12.336 5.829 19.200 1.00 65.50 94 LYS A CA 1
ATOM 737 C C . LYS A 1 94 ? -12.458 6.381 17.784 1.00 65.50 94 LYS A C 1
ATOM 739 O O . LYS A 1 94 ? -13.551 6.759 17.369 1.00 65.50 94 LYS A O 1
ATOM 744 N N . VAL A 1 95 ? -11.365 6.369 17.029 1.00 77.50 95 VAL A N 1
ATOM 745 C CA . VAL A 1 95 ? -11.353 6.850 15.643 1.00 77.50 95 VAL A CA 1
ATOM 746 C C . VAL A 1 95 ? -11.370 5.659 14.685 1.00 77.50 95 VAL A C 1
ATOM 748 O O . VAL A 1 95 ? -10.676 4.658 14.886 1.00 77.50 95 VAL A O 1
ATOM 751 N N . LEU A 1 96 ? -12.194 5.751 13.640 1.00 82.19 96 LEU A N 1
ATOM 752 C CA . LEU A 1 96 ? -12.167 4.806 12.527 1.00 82.19 96 LEU A CA 1
ATOM 753 C C . LEU A 1 96 ? -10.931 5.086 11.674 1.00 82.19 96 LEU A C 1
ATOM 755 O O . LEU A 1 96 ? -10.768 6.189 11.160 1.00 82.19 96 LEU A O 1
ATOM 759 N N . SER A 1 97 ? -10.070 4.085 11.514 1.00 85.69 97 SER A N 1
ATOM 760 C CA . SER A 1 97 ? -8.893 4.172 10.656 1.00 85.69 97 SER A CA 1
ATOM 761 C C . SER A 1 97 ? -9.072 3.304 9.418 1.00 85.69 97 SER A C 1
ATOM 763 O O . SER A 1 97 ? -9.454 2.136 9.504 1.00 85.69 97 SER A O 1
ATOM 765 N N . VAL A 1 98 ? -8.793 3.896 8.260 1.00 90.69 98 VAL A N 1
ATOM 766 C CA . VAL A 1 98 ? -8.726 3.196 6.979 1.00 90.69 98 VAL A CA 1
ATOM 767 C C . VAL A 1 98 ? -7.256 3.029 6.632 1.00 90.69 98 VAL A C 1
ATOM 769 O O . VAL A 1 98 ? -6.501 3.998 6.638 1.00 90.69 98 VAL A O 1
ATOM 772 N N . ASN A 1 99 ? -6.851 1.808 6.315 1.00 92.75 99 ASN A N 1
ATOM 773 C CA . ASN A 1 99 ? -5.531 1.500 5.782 1.00 92.75 99 ASN A CA 1
ATOM 774 C C . ASN A 1 99 ? -5.709 0.656 4.525 1.00 92.75 99 ASN A C 1
ATOM 776 O O . ASN A 1 99 ? -6.672 -0.096 4.408 1.00 92.75 99 ASN A O 1
ATOM 780 N N . GLY A 1 100 ? -4.785 0.750 3.586 1.00 94.06 100 GLY A N 1
ATOM 781 C CA . GLY A 1 100 ? -4.824 -0.115 2.425 1.00 94.06 100 GLY A CA 1
ATOM 782 C C . GLY A 1 100 ? -3.587 -0.005 1.565 1.00 94.06 100 GLY A C 1
ATOM 783 O O . GLY A 1 100 ? -2.881 1.001 1.573 1.00 94.06 100 GLY A O 1
ATOM 784 N N . ILE A 1 101 ? -3.333 -1.059 0.810 1.00 96.06 101 ILE A N 1
ATOM 785 C CA . ILE A 1 101 ? -2.294 -1.114 -0.203 1.00 96.06 101 ILE A CA 1
ATOM 786 C C . ILE A 1 101 ? -2.908 -1.640 -1.489 1.00 96.06 101 ILE A C 1
ATOM 788 O O . ILE A 1 101 ? -3.610 -2.640 -1.471 1.00 96.06 101 ILE A O 1
ATOM 792 N N . LEU A 1 102 ? -2.642 -0.973 -2.604 1.00 95.06 102 LEU A N 1
ATOM 793 C CA . LEU A 1 102 ? -3.045 -1.398 -3.937 1.00 95.06 102 LEU A CA 1
ATOM 794 C C . LEU A 1 102 ? -1.831 -1.347 -4.852 1.00 95.06 102 LEU A C 1
ATOM 796 O O . LEU A 1 102 ? -1.081 -0.374 -4.861 1.00 95.06 102 LEU A O 1
ATOM 800 N N . LYS A 1 103 ? -1.643 -2.386 -5.647 1.00 94.69 103 LYS A N 1
ATOM 801 C CA . LYS A 1 103 ? -0.618 -2.496 -6.674 1.00 94.69 103 LYS A CA 1
ATOM 802 C C . LYS A 1 103 ? -1.311 -2.663 -8.021 1.00 94.69 103 LYS A C 1
ATOM 804 O O . LYS A 1 103 ? -2.376 -3.254 -8.114 1.00 94.69 103 LYS A O 1
ATOM 809 N N . GLY A 1 104 ? -0.726 -2.135 -9.082 1.00 91.44 104 GLY A N 1
ATOM 810 C CA . GLY A 1 104 ? -1.295 -2.271 -10.415 1.00 91.44 104 GLY A CA 1
ATOM 811 C C . GLY A 1 104 ? -0.262 -1.995 -11.485 1.00 91.44 104 GLY A C 1
ATOM 812 O O . GLY A 1 104 ? 0.626 -1.160 -11.306 1.00 91.44 104 GLY A O 1
ATOM 813 N N . HIS A 1 105 ? -0.376 -2.701 -12.602 1.00 91.81 105 HIS A N 1
ATOM 814 C CA . HIS A 1 105 ? 0.388 -2.376 -13.796 1.00 91.81 105 HIS A CA 1
ATOM 815 C C . HIS A 1 105 ? -0.250 -1.161 -14.468 1.00 91.81 105 HIS A C 1
ATOM 817 O O . HIS A 1 105 ? -1.433 -1.179 -14.800 1.00 91.81 105 HIS A O 1
ATOM 823 N N . ILE A 1 106 ? 0.524 -0.091 -14.624 1.00 88.81 106 ILE A N 1
ATOM 824 C CA . ILE A 1 106 ? 0.097 1.150 -15.274 1.00 88.81 106 ILE A CA 1
ATOM 825 C C . ILE A 1 106 ? 1.227 1.564 -16.213 1.00 88.81 106 ILE A C 1
ATOM 827 O O . ILE A 1 106 ? 2.389 1.570 -15.807 1.00 88.81 106 ILE A O 1
ATOM 831 N N . LEU A 1 107 ? 0.896 1.915 -17.460 1.00 87.75 107 LEU A N 1
ATOM 832 C CA . LEU A 1 107 ? 1.880 2.207 -18.510 1.00 87.75 107 LEU A CA 1
ATOM 833 C C . LEU A 1 107 ? 2.909 1.059 -18.638 1.00 87.75 107 LEU A C 1
ATOM 835 O O . LEU A 1 107 ? 2.543 -0.112 -18.650 1.00 87.75 107 LEU A O 1
ATOM 839 N N . ASN A 1 108 ? 4.199 1.391 -18.707 1.00 90.69 108 ASN A N 1
ATOM 840 C CA . ASN A 1 108 ? 5.314 0.446 -18.780 1.00 90.69 108 ASN A CA 1
ATOM 841 C C . ASN A 1 108 ? 5.910 0.177 -17.392 1.00 90.69 108 ASN A C 1
ATOM 843 O O . ASN A 1 108 ? 7.129 0.134 -17.239 1.00 90.69 108 ASN A O 1
ATOM 847 N N . GLY A 1 109 ? 5.079 0.085 -16.359 1.00 90.88 109 GLY A N 1
ATOM 848 C CA . GLY A 1 109 ? 5.558 -0.039 -14.994 1.00 90.88 109 GLY A CA 1
ATOM 849 C C . GLY A 1 109 ? 4.504 -0.535 -14.022 1.00 90.88 109 GLY A C 1
ATOM 850 O O . GLY A 1 109 ? 3.414 -0.971 -14.393 1.00 90.88 109 GLY A O 1
ATOM 851 N N . VAL A 1 110 ? 4.862 -0.478 -12.747 1.00 93.38 110 VAL A N 1
ATOM 852 C CA . VAL A 1 110 ? 4.024 -0.893 -11.631 1.00 93.38 110 VAL A CA 1
ATOM 853 C C . VAL A 1 110 ? 3.842 0.273 -10.679 1.00 93.38 110 VAL A C 1
ATOM 855 O O . VAL A 1 110 ? 4.808 0.784 -10.115 1.00 93.38 110 VAL A O 1
ATOM 858 N N . CYS A 1 111 ? 2.592 0.670 -10.477 1.00 93.19 111 CYS A N 1
ATOM 859 C CA . CYS A 1 111 ? 2.200 1.614 -9.447 1.00 93.19 111 CYS A CA 1
ATOM 860 C C . CYS A 1 111 ? 1.822 0.855 -8.170 1.00 93.19 111 CYS A C 1
ATOM 862 O O . CYS A 1 111 ? 1.179 -0.190 -8.217 1.00 93.19 111 CYS A O 1
ATOM 864 N N . THR A 1 112 ? 2.244 1.360 -7.019 1.00 94.50 112 THR A N 1
ATOM 865 C CA . THR A 1 112 ? 1.850 0.897 -5.690 1.00 94.50 112 THR A CA 1
ATOM 866 C C . THR A 1 112 ? 1.364 2.102 -4.903 1.00 94.50 112 THR A C 1
ATOM 868 O O . THR A 1 112 ? 2.129 3.038 -4.691 1.00 94.50 112 THR A O 1
ATOM 871 N N . ALA A 1 113 ? 0.111 2.080 -4.478 1.00 95.06 113 ALA A N 1
ATOM 872 C CA . ALA A 1 113 ? -0.479 3.049 -3.576 1.00 95.06 113 ALA A CA 1
ATOM 873 C C . ALA A 1 113 ? -0.596 2.422 -2.186 1.00 95.06 113 ALA A C 1
ATOM 875 O O . ALA A 1 113 ? -1.169 1.350 -2.042 1.00 95.06 113 ALA A O 1
ATOM 876 N N . LEU A 1 114 ? -0.051 3.080 -1.172 1.00 94.31 114 LEU A N 1
ATOM 877 C CA . LEU A 1 114 ? -0.128 2.683 0.227 1.00 94.31 114 LEU A CA 1
ATOM 878 C C . LEU A 1 114 ? -0.744 3.834 1.012 1.00 94.31 114 LEU A C 1
ATOM 880 O O . LEU A 1 114 ? -0.141 4.897 1.113 1.00 94.31 114 LEU A O 1
ATOM 884 N N . TYR A 1 115 ? -1.914 3.609 1.587 1.00 92.19 115 TYR A N 1
ATOM 885 C CA . TYR A 1 115 ? -2.554 4.525 2.515 1.00 92.19 115 TYR A CA 1
ATOM 886 C C . TYR A 1 115 ? -2.485 3.946 3.924 1.00 92.19 115 TYR A C 1
ATOM 888 O O . TYR A 1 115 ? -2.960 2.837 4.170 1.00 92.19 115 TYR A O 1
ATOM 896 N N . LYS A 1 116 ? -1.872 4.670 4.857 1.00 90.69 116 LYS A N 1
ATOM 897 C CA . LYS A 1 116 ? -1.760 4.231 6.248 1.00 90.69 116 LYS A CA 1
ATOM 898 C C . LYS A 1 116 ? -1.725 5.429 7.176 1.00 90.69 116 LYS A C 1
ATOM 900 O O . LYS A 1 116 ? -0.924 6.327 6.959 1.00 90.69 116 LYS A O 1
ATOM 905 N N . AS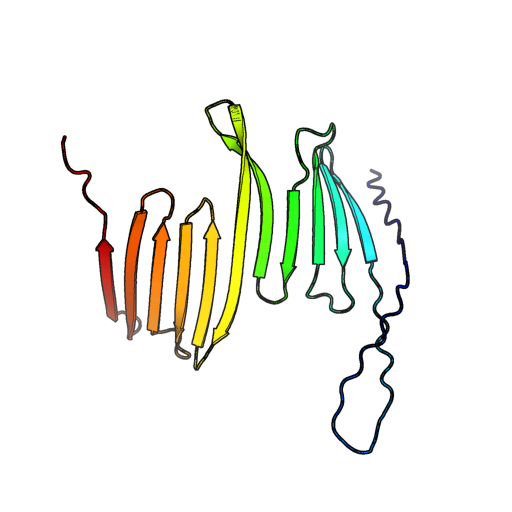N A 1 117 ? -2.536 5.415 8.234 1.00 86.38 117 ASN A N 1
ATOM 906 C CA . ASN A 1 117 ? -2.548 6.468 9.260 1.00 86.38 117 ASN A CA 1
ATOM 907 C C . ASN A 1 117 ? -2.643 7.899 8.673 1.00 86.38 117 ASN A C 1
ATOM 909 O O . ASN A 1 117 ? -1.898 8.784 9.083 1.00 86.38 117 ASN A O 1
ATOM 913 N N . ASN A 1 118 ? -3.533 8.123 7.700 1.00 85.12 118 ASN A N 1
ATOM 914 C CA . ASN A 1 118 ? -3.675 9.391 6.964 1.00 85.12 118 ASN A CA 1
ATOM 915 C C . ASN A 1 118 ? -2.489 9.801 6.066 1.00 85.12 118 ASN A C 1
ATOM 917 O O . ASN A 1 118 ? -2.490 10.911 5.525 1.00 85.12 118 ASN A O 1
ATOM 921 N N . ASP A 1 119 ? -1.528 8.910 5.830 1.00 88.56 119 ASP A N 1
ATOM 922 C CA . ASP A 1 119 ? -0.442 9.124 4.878 1.00 88.56 119 ASP A CA 1
ATOM 923 C C . ASP A 1 119 ? -0.665 8.296 3.612 1.00 88.56 119 ASP A C 1
ATOM 925 O O . ASP A 1 119 ? -0.796 7.072 3.663 1.00 88.56 119 ASP A O 1
ATOM 929 N N . LEU A 1 120 ? -0.671 8.967 2.461 1.00 90.06 120 LEU A N 1
ATOM 930 C CA . LEU A 1 120 ? -0.721 8.366 1.135 1.00 90.06 120 LEU A CA 1
ATOM 931 C C . LEU A 1 120 ? 0.681 8.335 0.522 1.00 90.06 120 LEU A C 1
ATOM 933 O O . LEU A 1 120 ? 1.263 9.370 0.221 1.00 90.06 120 LEU A O 1
ATOM 937 N N . ASN A 1 121 ? 1.197 7.144 0.254 1.00 92.44 121 ASN A N 1
ATOM 938 C CA . ASN A 1 121 ? 2.459 6.921 -0.436 1.00 92.44 121 ASN A CA 1
ATOM 939 C C . ASN A 1 121 ? 2.197 6.247 -1.783 1.00 92.44 121 ASN A C 1
ATOM 941 O O . ASN A 1 121 ? 1.694 5.129 -1.841 1.00 92.44 121 ASN A O 1
ATOM 945 N N . LEU A 1 122 ? 2.566 6.909 -2.871 1.00 92.75 122 LEU A N 1
ATOM 946 C CA . LEU A 1 122 ? 2.525 6.379 -4.226 1.00 92.75 122 LEU A CA 1
ATOM 947 C C . LEU A 1 122 ? 3.946 6.060 -4.681 1.00 92.75 122 LEU A C 1
ATOM 949 O O . LEU A 1 122 ? 4.845 6.893 -4.608 1.00 92.75 122 LEU A O 1
ATOM 953 N N . ARG A 1 123 ? 4.162 4.858 -5.196 1.00 93.62 123 ARG A N 1
ATOM 954 C CA . ARG A 1 123 ? 5.430 4.438 -5.785 1.00 93.62 123 ARG A CA 1
ATOM 955 C C . ARG A 1 123 ? 5.178 3.904 -7.180 1.00 93.62 123 ARG A C 1
ATOM 957 O O . ARG A 1 123 ? 4.441 2.942 -7.342 1.00 93.62 123 ARG A O 1
ATOM 964 N N . TYR A 1 124 ? 5.833 4.481 -8.172 1.00 93.19 124 TYR A N 1
ATOM 965 C CA . TYR A 1 124 ? 5.864 3.968 -9.531 1.00 93.19 124 TYR A CA 1
ATOM 966 C C . TYR A 1 124 ? 7.246 3.389 -9.829 1.00 93.19 124 TYR A C 1
ATOM 968 O O . TYR A 1 124 ? 8.249 4.082 -9.678 1.00 93.19 124 TYR A O 1
ATOM 976 N N . CYS A 1 125 ? 7.304 2.125 -10.235 1.00 91.56 125 CYS A N 1
ATOM 977 C CA . CYS A 1 125 ? 8.508 1.448 -10.711 1.00 91.56 125 CYS A CA 1
ATOM 978 C C . CYS A 1 125 ? 8.392 1.235 -12.218 1.00 91.56 125 CYS A C 1
ATOM 980 O O . CYS A 1 125 ? 7.421 0.637 -12.673 1.00 91.56 125 CYS A O 1
ATOM 982 N N . TYR A 1 126 ? 9.366 1.706 -12.989 1.00 90.69 126 TYR A N 1
ATOM 983 C CA . TYR A 1 126 ? 9.411 1.447 -14.427 1.00 90.69 126 TYR A CA 1
ATOM 984 C C . TYR A 1 126 ? 9.813 -0.009 -14.709 1.00 90.69 126 TYR A C 1
ATOM 986 O O . TYR A 1 126 ? 10.392 -0.664 -13.844 1.00 90.69 126 TYR A O 1
ATOM 994 N N . LYS A 1 127 ? 9.522 -0.513 -15.915 1.00 88.00 127 LYS A N 1
ATOM 995 C CA . LYS A 1 127 ? 9.728 -1.917 -16.330 1.00 88.00 127 LYS A CA 1
ATOM 996 C C . LYS A 1 127 ? 11.124 -2.489 -16.082 1.00 88.00 127 LYS A C 1
ATOM 998 O O . LYS A 1 127 ? 11.258 -3.700 -16.005 1.00 88.00 127 LYS A O 1
ATOM 1003 N N . ASP A 1 128 ? 12.147 -1.643 -16.021 1.00 83.50 128 ASP A N 1
ATOM 1004 C CA . ASP A 1 128 ? 13.531 -2.066 -15.804 1.00 83.50 128 ASP A CA 1
ATOM 1005 C C . ASP A 1 128 ? 13.887 -2.222 -14.321 1.00 83.50 128 ASP A C 1
ATOM 1007 O O . ASP A 1 128 ? 15.007 -2.596 -14.007 1.00 83.50 128 ASP A O 1
ATOM 1011 N N . GLU A 1 129 ? 12.961 -1.906 -13.408 1.00 79.69 129 GLU A N 1
ATOM 1012 C CA . GLU A 1 129 ? 13.143 -1.892 -11.947 1.00 79.69 129 GLU A CA 1
ATOM 1013 C C . GLU A 1 129 ? 14.280 -0.981 -11.441 1.00 79.69 129 GLU A C 1
ATOM 1015 O O . GLU A 1 129 ? 14.501 -0.829 -10.237 1.00 79.69 129 GLU A O 1
ATOM 1020 N N . GLU A 1 130 ? 14.964 -0.300 -12.353 1.00 85.75 130 GLU A N 1
ATOM 1021 C CA . GLU A 1 130 ? 16.066 0.609 -12.098 1.00 85.75 130 GLU A CA 1
ATOM 1022 C C . GLU A 1 130 ? 15.567 2.038 -11.888 1.00 85.75 130 GLU A C 1
ATOM 1024 O O . GLU A 1 130 ? 16.235 2.819 -11.210 1.00 85.75 130 GLU A O 1
ATOM 1029 N N . MET A 1 131 ? 14.399 2.392 -12.442 1.00 87.81 131 MET A N 1
ATOM 1030 C CA . MET A 1 131 ? 13.708 3.661 -12.181 1.00 87.81 131 MET A CA 1
ATOM 1031 C C . MET A 1 131 ? 12.545 3.507 -11.213 1.00 87.81 131 MET A C 1
ATOM 1033 O O . MET A 1 131 ? 11.607 2.747 -11.455 1.00 87.81 131 MET A O 1
ATOM 1037 N N . SER A 1 132 ? 12.547 4.329 -10.165 1.00 88.31 132 SER A N 1
ATOM 1038 C CA . SER A 1 132 ? 11.388 4.497 -9.296 1.00 88.31 132 SER A CA 1
ATOM 1039 C C . SER A 1 132 ? 11.104 5.960 -8.975 1.00 88.31 132 SER A C 1
ATOM 1041 O O . SER A 1 132 ? 12.009 6.694 -8.573 1.00 88.31 132 SER A O 1
ATOM 1043 N N . PHE A 1 133 ? 9.835 6.336 -9.067 1.00 88.81 133 PHE A N 1
ATOM 1044 C CA . PHE A 1 133 ? 9.285 7.608 -8.615 1.00 88.81 133 PHE A CA 1
ATOM 1045 C C . PHE A 1 133 ? 8.457 7.343 -7.363 1.00 88.81 133 PHE A C 1
ATOM 1047 O O . PHE A 1 133 ? 7.649 6.417 -7.333 1.00 88.81 133 PHE A O 1
ATOM 1054 N N . ILE A 1 134 ? 8.688 8.107 -6.307 1.00 90.12 134 ILE A N 1
ATOM 1055 C CA . ILE A 1 134 ? 8.053 7.927 -5.006 1.00 90.12 134 ILE A CA 1
ATOM 1056 C C . ILE A 1 134 ? 7.468 9.274 -4.611 1.00 90.12 134 ILE A C 1
ATOM 1058 O O . ILE A 1 134 ? 8.192 10.252 -4.474 1.00 90.12 134 ILE A O 1
ATOM 1062 N N . HIS A 1 135 ? 6.162 9.319 -4.431 1.00 86.62 135 HIS A N 1
ATOM 1063 C CA . HIS A 1 135 ? 5.418 10.488 -4.002 1.00 86.62 135 HIS A CA 1
ATOM 1064 C C . HIS A 1 135 ? 4.778 10.151 -2.661 1.00 86.62 135 HIS A C 1
ATOM 1066 O O . HIS A 1 135 ? 4.165 9.098 -2.526 1.00 86.62 135 HIS A O 1
ATOM 1072 N N . GLY A 1 136 ? 4.913 11.014 -1.667 1.00 84.81 136 GLY A N 1
ATOM 1073 C CA . GLY A 1 136 ? 4.278 10.836 -0.366 1.00 84.81 136 GLY A CA 1
ATOM 1074 C C . GLY A 1 136 ? 3.514 12.091 0.008 1.00 84.81 136 GLY A C 1
ATOM 1075 O O . GLY A 1 136 ? 4.085 13.177 -0.024 1.00 84.81 136 GLY A O 1
ATOM 1076 N N . VAL A 1 137 ? 2.247 11.948 0.369 1.00 84.81 137 VAL A N 1
ATOM 1077 C CA . VAL A 1 137 ? 1.391 13.012 0.891 1.00 84.81 137 VAL A CA 1
ATOM 1078 C C . VAL A 1 137 ? 0.934 12.594 2.277 1.00 84.81 137 VAL A C 1
ATOM 1080 O O . VAL A 1 137 ? 0.268 11.576 2.429 1.00 84.81 137 VAL A O 1
ATOM 1083 N N . SER A 1 138 ? 1.268 13.380 3.287 1.00 80.81 138 SER A N 1
ATOM 1084 C CA . SER A 1 138 ? 0.766 13.193 4.642 1.00 80.81 138 SER A CA 1
ATOM 1085 C C . SER A 1 138 ? -0.347 14.198 4.894 1.00 80.81 138 SER A C 1
ATOM 1087 O O . SER A 1 138 ? -0.093 15.402 4.920 1.00 80.81 138 SER A O 1
ATOM 1089 N N . MET A 1 139 ? -1.588 13.729 5.062 1.00 74.12 139 MET A N 1
ATOM 1090 C CA . MET A 1 139 ? -2.711 14.622 5.376 1.00 74.12 139 MET A CA 1
ATOM 1091 C C . MET A 1 139 ? -2.613 15.161 6.806 1.00 74.12 139 MET A C 1
ATOM 1093 O O . MET A 1 139 ? -2.998 16.297 7.061 1.00 74.12 139 MET A O 1
ATOM 1097 N N . SER A 1 140 ? -2.072 14.365 7.733 1.00 70.19 140 SER A N 1
ATOM 1098 C CA . SER A 1 140 ? -1.933 14.730 9.148 1.00 70.19 140 SER A CA 1
ATOM 1099 C C . SER A 1 140 ? -0.918 15.856 9.364 1.00 70.19 140 SER A C 1
ATOM 1101 O O . SER A 1 140 ? -1.162 16.767 10.151 1.00 70.19 140 SER A O 1
ATOM 1103 N N . SER A 1 141 ? 0.197 15.836 8.629 1.00 76.06 141 SER A N 1
ATOM 1104 C CA . SER A 1 141 ? 1.254 16.853 8.726 1.00 76.06 141 SER A CA 1
ATOM 1105 C C . SER A 1 141 ? 1.230 17.893 7.599 1.00 76.06 141 SER A C 1
ATOM 1107 O O . SER A 1 141 ? 2.047 18.814 7.599 1.00 76.06 141 SER A O 1
ATOM 1109 N N . ASN A 1 142 ? 0.308 17.767 6.633 1.00 79.88 142 ASN A N 1
ATOM 1110 C CA . ASN A 1 142 ? 0.304 18.525 5.373 1.00 79.88 142 ASN A CA 1
ATOM 1111 C C . ASN A 1 142 ? 1.680 18.527 4.675 1.00 79.88 142 ASN A C 1
ATOM 1113 O O . ASN A 1 142 ? 2.065 19.509 4.034 1.00 79.88 142 ASN A O 1
ATOM 1117 N N . ALA A 1 143 ? 2.441 17.442 4.836 1.00 85.31 143 ALA A N 1
ATOM 1118 C CA . ALA A 1 143 ? 3.761 17.292 4.251 1.00 85.31 143 ALA A CA 1
ATOM 1119 C C . ALA A 1 143 ? 3.660 16.597 2.898 1.00 85.31 143 ALA A C 1
ATOM 1121 O O . ALA A 1 143 ? 2.949 15.604 2.730 1.00 85.31 143 ALA A O 1
ATOM 1122 N N . LEU A 1 144 ? 4.417 17.111 1.939 1.00 88.00 144 LEU A N 1
ATOM 1123 C CA . LEU A 1 144 ? 4.516 16.554 0.605 1.00 88.00 144 LEU A CA 1
ATOM 1124 C C . LEU A 1 144 ? 5.970 16.174 0.341 1.00 88.00 144 LEU A C 1
ATOM 1126 O O . LEU A 1 144 ? 6.888 16.956 0.582 1.00 88.00 144 LEU A O 1
ATOM 1130 N N . SER A 1 145 ? 6.185 14.961 -0.145 1.00 88.69 145 SER A N 1
ATOM 1131 C CA . SER A 1 145 ? 7.505 14.432 -0.455 1.00 88.69 145 SER A CA 1
ATOM 1132 C C . SER A 1 145 ? 7.534 13.831 -1.849 1.00 88.69 145 SER A C 1
ATOM 1134 O O . SER A 1 145 ? 6.578 13.206 -2.308 1.00 88.69 145 SER A O 1
ATOM 1136 N N . PHE A 1 146 ? 8.659 14.032 -2.517 1.00 88.81 146 PHE A N 1
ATOM 1137 C CA . PHE A 1 146 ? 8.946 13.494 -3.832 1.00 88.81 146 PHE A CA 1
ATOM 1138 C C . PHE A 1 146 ? 10.347 12.913 -3.800 1.00 88.81 146 PHE A C 1
ATOM 1140 O O . PHE A 1 146 ? 11.287 13.573 -3.364 1.00 88.81 146 PHE A O 1
ATOM 1147 N N . ALA A 1 147 ? 10.505 11.691 -4.277 1.00 89.81 147 ALA A N 1
ATOM 1148 C CA . ALA A 1 147 ? 11.806 11.100 -4.476 1.00 89.81 147 ALA A CA 1
ATOM 1149 C C . ALA A 1 147 ? 11.879 10.399 -5.826 1.00 89.81 147 ALA A C 1
ATOM 1151 O O . ALA A 1 147 ? 11.012 9.610 -6.195 1.00 89.81 147 ALA A O 1
ATOM 1152 N N . PHE A 1 148 ? 12.965 10.657 -6.538 1.00 91.69 148 PHE A N 1
ATOM 1153 C CA . PHE A 1 148 ? 13.317 9.955 -7.758 1.00 91.69 148 PHE A CA 1
ATOM 1154 C C . PHE A 1 148 ? 14.564 9.120 -7.499 1.00 91.69 148 PHE A C 1
ATOM 1156 O O . PHE A 1 148 ? 15.543 9.602 -6.925 1.00 91.69 148 PHE A O 1
ATOM 1163 N N . LYS A 1 149 ? 14.532 7.850 -7.898 1.00 91.62 149 LYS A N 1
ATOM 1164 C CA . LYS A 1 149 ? 15.680 6.949 -7.794 1.00 91.62 149 LYS A CA 1
ATOM 1165 C C . LYS A 1 149 ? 15.925 6.314 -9.156 1.00 91.62 149 LYS A C 1
ATOM 1167 O O . LYS A 1 149 ? 15.014 5.696 -9.702 1.00 91.62 149 LYS A O 1
ATOM 1172 N N . ARG A 1 150 ? 17.155 6.433 -9.655 1.00 90.75 150 ARG A N 1
ATOM 1173 C CA . ARG A 1 150 ? 17.641 5.747 -10.858 1.00 90.75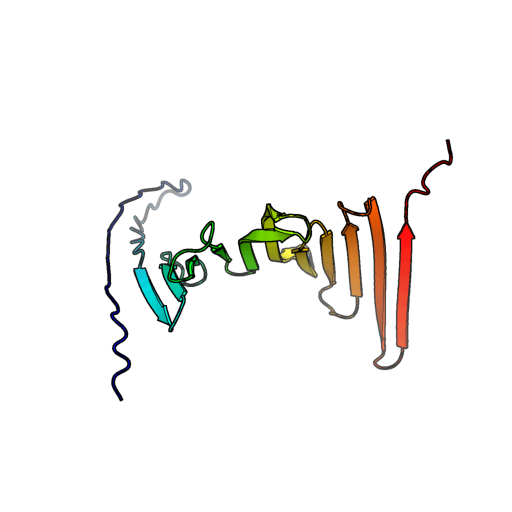 150 ARG A CA 1
ATOM 1174 C C . ARG A 1 150 ? 18.892 4.963 -10.503 1.00 90.75 150 ARG A C 1
ATOM 1176 O O . ARG A 1 150 ? 19.836 5.523 -9.953 1.00 90.75 150 ARG A O 1
ATOM 1183 N N . ARG A 1 151 ? 18.900 3.672 -10.805 1.00 88.19 151 ARG A N 1
ATOM 1184 C CA . ARG A 1 151 ? 20.110 2.851 -10.796 1.00 88.19 151 ARG A CA 1
ATOM 1185 C C . ARG A 1 151 ? 20.702 2.858 -12.206 1.00 88.19 151 ARG A C 1
ATOM 1187 O O . ARG A 1 151 ? 19.961 2.684 -13.163 1.00 88.19 151 ARG A O 1
ATOM 1194 N N . PHE A 1 152 ? 22.004 3.101 -12.320 1.00 84.44 152 PHE A N 1
ATOM 1195 C CA . PHE A 1 152 ? 22.733 3.030 -13.596 1.00 84.44 152 PHE A CA 1
ATOM 1196 C C . PHE A 1 152 ? 23.651 1.807 -13.653 1.00 84.44 152 PHE A C 1
ATOM 1198 O O . PHE A 1 152 ? 23.967 1.305 -14.725 1.00 84.44 152 PHE A O 1
ATOM 1205 N N . SER A 1 153 ? 24.090 1.316 -12.493 1.00 84.00 153 SER A N 1
ATOM 1206 C CA . SER A 1 153 ? 24.915 0.116 -12.345 1.00 84.00 153 SER A CA 1
ATOM 1207 C C . SER A 1 153 ? 24.698 -0.493 -10.956 1.00 84.00 153 SER A C 1
ATOM 1209 O O . SER A 1 153 ? 24.084 0.140 -10.090 1.00 84.00 153 SER A O 1
ATOM 1211 N N . PRO A 1 154 ? 25.190 -1.714 -10.676 1.00 82.38 154 PRO A N 1
ATOM 1212 C CA . PRO A 1 154 ? 25.041 -2.314 -9.357 1.00 82.38 154 PRO A CA 1
ATOM 1213 C C . PRO A 1 154 ? 25.530 -1.424 -8.205 1.00 82.38 154 PRO A C 1
ATOM 1215 O O . PRO A 1 154 ? 24.911 -1.424 -7.139 1.00 82.38 154 PRO A O 1
ATOM 1218 N N . SER A 1 155 ? 26.568 -0.635 -8.463 1.00 83.38 155 SER A N 1
ATOM 1219 C CA . SER A 1 155 ? 27.238 0.286 -7.545 1.00 83.38 155 SER A CA 1
ATOM 1220 C C . SER A 1 155 ? 26.852 1.762 -7.722 1.00 83.38 155 SER A C 1
ATOM 1222 O O . SER A 1 155 ? 27.039 2.528 -6.782 1.00 83.38 155 SER A O 1
ATOM 1224 N N . ASP A 1 156 ? 26.286 2.164 -8.867 1.00 85.38 156 ASP A N 1
ATOM 1225 C CA . ASP A 1 156 ? 25.962 3.568 -9.157 1.00 85.38 156 ASP A CA 1
ATOM 1226 C C . ASP A 1 156 ? 24.450 3.840 -9.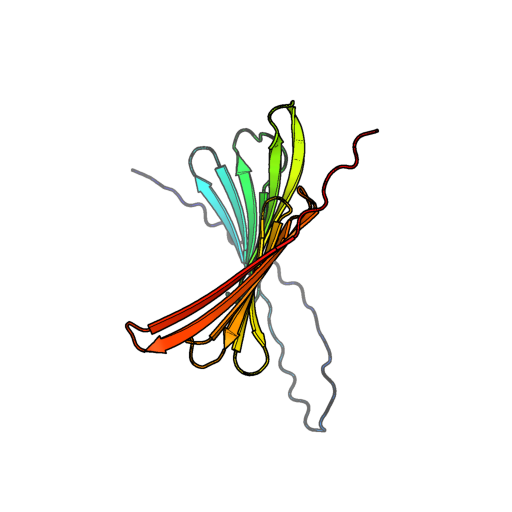112 1.00 85.38 156 ASP A C 1
ATOM 1228 O O . ASP A 1 156 ? 23.639 3.18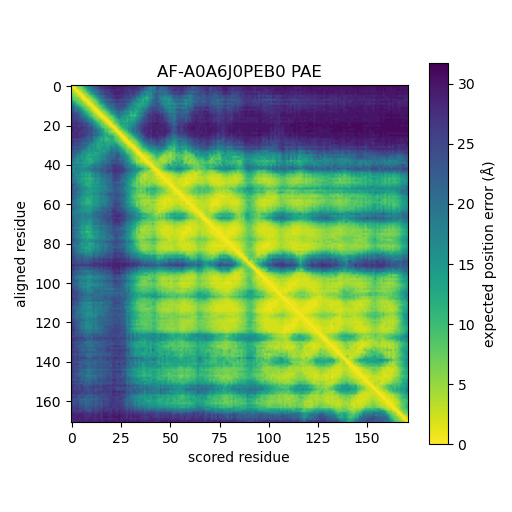3 -9.785 1.00 85.38 156 ASP A O 1
ATOM 1232 N N . LYS A 1 157 ? 24.060 4.807 -8.277 1.00 89.94 157 LYS A N 1
ATOM 1233 C CA . LYS A 1 157 ? 22.665 5.119 -7.969 1.00 89.94 157 LYS A CA 1
ATOM 1234 C C . LYS A 1 157 ? 22.457 6.609 -7.735 1.00 89.94 157 LYS A C 1
ATOM 1236 O O . LYS A 1 157 ? 22.910 7.164 -6.739 1.00 89.94 157 LYS A O 1
ATOM 1241 N N . LEU A 1 158 ? 21.603 7.201 -8.559 1.00 87.56 158 LEU A N 1
ATOM 1242 C CA . LEU A 1 158 ? 21.060 8.533 -8.349 1.00 87.56 158 LEU A CA 1
ATOM 1243 C C . LEU A 1 158 ? 19.854 8.474 -7.407 1.00 87.56 158 LEU A C 1
ATOM 1245 O O . LEU A 1 158 ? 18.947 7.647 -7.568 1.00 87.56 158 LEU A O 1
ATOM 1249 N N . ARG A 1 159 ? 19.828 9.377 -6.425 1.00 88.94 159 ARG A N 1
ATOM 1250 C CA . AR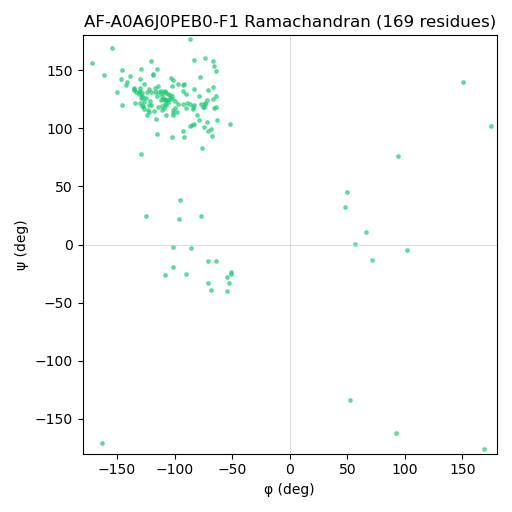G A 1 159 ? 18.663 9.639 -5.574 1.00 88.94 159 ARG A CA 1
ATOM 1251 C C . ARG A 1 159 ? 18.470 11.144 -5.446 1.00 88.94 159 ARG A C 1
ATOM 1253 O O . ARG A 1 159 ? 19.362 11.828 -4.963 1.00 88.94 159 ARG A O 1
ATOM 1260 N N . LEU A 1 160 ? 17.300 11.626 -5.842 1.00 90.06 160 LEU A N 1
ATOM 1261 C CA . LEU A 1 160 ? 16.843 12.986 -5.587 1.00 90.06 160 LEU A CA 1
ATOM 1262 C C . LEU A 1 160 ? 15.676 12.905 -4.606 1.00 90.06 160 LEU A C 1
ATOM 1264 O O . LEU A 1 160 ? 14.765 12.112 -4.828 1.00 90.06 160 LEU A O 1
ATOM 1268 N N . GLU A 1 161 ? 15.707 13.691 -3.534 1.00 90.88 161 GLU A N 1
ATOM 1269 C CA . GLU A 1 161 ? 14.643 13.756 -2.531 1.00 90.88 161 GLU A CA 1
ATOM 1270 C C . GLU A 1 161 ? 14.283 15.217 -2.274 1.00 90.88 161 GLU A C 1
ATOM 1272 O O . GLU A 1 161 ? 15.156 16.056 -2.064 1.00 90.88 161 GLU A O 1
ATOM 1277 N N . MET A 1 162 ? 12.990 15.512 -2.301 1.00 88.81 162 MET A N 1
ATOM 1278 C CA . MET A 1 162 ? 12.438 16.834 -2.058 1.00 88.81 162 MET A CA 1
ATOM 1279 C C . MET A 1 162 ? 11.315 16.707 -1.038 1.00 88.81 162 MET A C 1
ATOM 1281 O O . MET A 1 162 ? 10.422 15.869 -1.182 1.00 88.81 162 MET A O 1
ATOM 1285 N N . LYS A 1 163 ? 11.367 17.534 0.005 1.00 87.62 163 LYS A N 1
ATOM 1286 C CA . LYS A 1 163 ? 10.345 17.611 1.049 1.00 87.62 163 LYS A CA 1
ATOM 1287 C C . LYS A 1 163 ? 9.837 19.034 1.135 1.00 87.62 163 LYS A C 1
ATOM 1289 O O . LYS A 1 163 ? 10.622 19.973 1.193 1.00 87.62 163 LYS A O 1
ATOM 1294 N N . MET A 1 164 ? 8.523 19.167 1.139 1.00 85.00 164 MET A N 1
ATOM 1295 C CA . MET A 1 164 ? 7.817 20.431 1.237 1.00 85.00 164 MET A CA 1
ATOM 1296 C C . MET A 1 164 ? 6.923 20.359 2.470 1.00 85.00 164 MET A C 1
ATOM 1298 O O . MET A 1 164 ? 6.086 19.463 2.591 1.00 85.00 164 MET A O 1
ATOM 1302 N N . THR A 1 165 ? 7.106 21.304 3.384 1.00 83.50 165 THR A N 1
ATOM 1303 C CA . THR A 1 165 ? 6.272 21.476 4.574 1.00 83.50 165 THR A CA 1
ATOM 1304 C C . THR A 1 165 ? 5.784 22.918 4.609 1.00 83.50 165 THR A C 1
ATOM 1306 O O . THR A 1 165 ? 6.534 23.847 4.309 1.00 83.50 165 THR A O 1
ATOM 1309 N N . LYS A 1 166 ? 4.510 23.136 4.950 1.00 71.75 166 LYS A N 1
ATOM 1310 C CA . LYS A 1 166 ? 4.047 24.495 5.250 1.00 71.75 166 LYS A CA 1
ATOM 1311 C C . LYS A 1 166 ? 4.638 24.919 6.593 1.00 71.75 166 LYS A C 1
ATOM 1313 O O . LYS A 1 166 ? 4.431 24.236 7.593 1.00 71.75 166 LYS A O 1
ATOM 1318 N N . GLN A 1 167 ? 5.346 26.048 6.625 1.00 62.56 167 GLN A N 1
ATOM 1319 C CA . GLN A 1 167 ? 5.694 26.689 7.891 1.00 62.56 167 GLN A CA 1
ATOM 1320 C C . GLN A 1 167 ? 4.435 27.301 8.514 1.00 62.56 167 GLN A C 1
ATOM 1322 O O . GLN A 1 167 ? 3.652 27.966 7.835 1.00 62.56 167 GLN A O 1
ATOM 1327 N N . LYS A 1 168 ? 4.236 27.057 9.812 1.00 62.34 168 LYS A N 1
ATOM 1328 C CA . LYS A 1 168 ? 3.216 27.731 10.621 1.00 62.34 168 LYS A CA 1
ATOM 1329 C C . LYS A 1 168 ? 3.614 29.211 10.702 1.00 62.34 168 LYS A C 1
ATOM 1331 O O . LYS A 1 168 ? 4.692 29.505 11.211 1.00 62.34 168 LYS A O 1
ATOM 1336 N N . GLN A 1 169 ? 2.795 30.122 10.177 1.00 56.69 169 GLN A N 1
ATOM 1337 C CA . GLN A 1 169 ? 3.001 31.558 10.397 1.00 56.69 169 GLN A CA 1
ATOM 1338 C C . GLN A 1 169 ? 2.834 31.847 11.900 1.00 56.69 169 GLN A C 1
ATOM 1340 O O . GLN A 1 169 ? 1.833 31.400 12.470 1.00 56.69 169 GLN A O 1
ATOM 1345 N N . PRO A 1 170 ? 3.792 32.520 12.564 1.00 61.44 170 PRO A N 1
ATOM 1346 C CA . PRO A 1 170 ? 3.569 33.032 13.909 1.00 61.44 170 PRO A CA 1
ATOM 1347 C C . PRO A 1 170 ? 2.511 34.141 13.846 1.00 61.44 170 PRO A C 1
ATOM 1349 O O . PRO A 1 170 ? 2.535 34.960 12.925 1.00 61.44 170 PRO A O 1
ATOM 1352 N N . LEU A 1 171 ? 1.563 34.089 14.786 1.00 59.88 171 LEU A N 1
ATOM 1353 C CA . LEU A 1 171 ? 0.513 35.091 14.970 1.00 59.88 171 LEU A CA 1
ATOM 1354 C C . LEU A 1 171 ? 1.090 36.368 15.590 1.00 59.88 171 LEU A C 1
ATOM 1356 O O . LEU A 1 171 ? 1.971 36.221 16.470 1.00 59.88 171 LEU A O 1
#

Radius of gyration: 22.79 Å; Cα contacts (8 Å, |Δi|>4): 335; chains: 1; bounding box: 56×67×58 Å

Solvent-accessible surface area (backbone atoms only — not comparable to full-atom values): 9906 Å² total; per-residue (Å²): 139,86,86,81,79,64,75,57,79,53,80,60,84,65,90,74,90,81,89,83,89,88,70,101,73,83,75,86,77,84,75,81,50,56,39,50,38,42,56,47,79,51,100,51,37,42,33,42,35,40,30,47,66,55,81,52,30,34,41,37,41,34,37,46,56,77,74,75,78,67,58,34,38,34,43,40,42,81,47,34,37,41,35,40,37,65,43,77,47,100,81,73,53,77,44,83,42,63,33,34,38,44,46,47,81,49,91,71,24,39,38,34,43,37,36,47,88,59,28,40,35,40,36,38,32,38,75,80,72,34,39,35,42,36,39,35,41,28,68,82,72,56,31,40,37,42,32,43,36,38,50,82,47,102,86,42,70,51,74,50,77,48,77,47,67,78,78,82,79,85,129

Foldseek 3Di:
DDPDQPFDWDWDWDQDDDDDDDDPPDDDDRDGWTWGWGWDDDQFKIKIKIAISPNQWIWIWMATVVGDDHTKIKIGHNFKIKIWDWDQDPVRDTDIWIWMWGWDDDDQWIWIWTAGPQKTWIWTAGVVSQWIWIWIARPVQRKTKIWIWGDPDPPDIDIDIDIDGDDDDDD

Nearest PDB structures (foldseek):
  8epu-assembly1_A  TM=3.259E-01  e=6.437E+00  Canis lupus familiaris
  4ggz-assembly4_D  TM=2.804E-01  e=4.769E+00  Bradyrhizobium diazoefficiens USDA 110

InterPro domains:
  IPR038951 Outer envelope pore protein 37-like [PTHR35484] (39-159)

Sequence (171 aa):
MWNVIHEKLISAPKIFASSIYNSPRTIWQIAYSYSVVVIQEQQGEVAMVARLADPSYKLELSSSVPSVGLPRATIHLPFGEVSLEQKKTEEVEKVLSVNGILKGHILNGVCTALYKNNDLNLRYCYKDEEMSFIHGVSMSSNALSFAFKRRFSPSDKLRLEMKMTKQKQPL

Mean predicted aligned error: 13.95 Å

pLDDT: mean 74.33, std 20.56, range [24.17, 96.06]

Organism: Elaeis guineensis var. tenera (NCBI:txid51953)

Secondary structure (DSSP, 8-state):
----------------------SS-----------EEEEEEETTEEEEEEE-SSTT-EEEEEEESS--SSPEEEEEETTEEEEEEEEEPTTS-EEEEEEEEEEEEETTEEEEEEEETTEEEEEEEETTSSEEEEEEEETTTTEEEEEEEEESSSS-EEEEEEEE-PPPPP-